Protein AF-A0A3M8S8J5-F1 (afdb_monomer_lite)

Radius of gyration: 31.93 Å; chains: 1; bounding box: 77×28×73 Å

Secondary structure (DSSP, 8-state):
----HHHHHHHHHHHHHHGGGS-TTHHHHHHHH-EEEEEEEEEEEEE----TTS--EEEEEEEEEEEEE--

InterPro domains:
  IPR023614 Porin domain superfamily [G3DSA:2.40.160.10] (2-71)

Organism: NCBI:txid1867749

Sequence (71 aa):
MKIKPKVVIAAVATALAFSSLAQADTLTDFFQQSKIDGNIRSYYFSRLYGNPAVPNQSAYALAGRLNVETA

Foldseek 3Di:
DDDDVVNVVVVVVVVVVVVVPPDPCVVVVQVVPKDKDKDKDKDWDWDDPVDPVDDTDIDIDIDMDIDIDTD

Structure (mmCIF, N/CA/C/O backbone):
data_AF-A0A3M8S8J5-F1
#
_entry.id   AF-A0A3M8S8J5-F1
#
loop_
_atom_site.group_PDB
_atom_site.id
_atom_site.type_symbol
_atom_site.label_atom_id
_atom_site.label_alt_id
_atom_site.label_comp_id
_atom_site.label_asym_id
_atom_site.label_entity_id
_atom_site.label_seq_id
_atom_site.pdbx_PDB_ins_code
_atom_site.Cartn_x
_atom_site.Cartn_y
_atom_site.Cartn_z
_atom_site.occupancy
_atom_site.B_iso_or_equiv
_atom_site.auth_seq_id
_atom_site.auth_comp_id
_atom_site.auth_asym_id
_atom_site.auth_atom_id
_atom_site.pdbx_PDB_model_num
ATOM 1 N N . MET A 1 1 ? -61.159 -18.889 29.903 1.00 49.69 1 MET A N 1
ATOM 2 C CA . MET A 1 1 ? -59.939 -19.720 30.011 1.00 49.69 1 MET A CA 1
ATOM 3 C C . MET A 1 1 ? -59.017 -19.078 31.048 1.00 49.69 1 MET A C 1
ATOM 5 O O . MET A 1 1 ? -58.533 -17.986 30.794 1.00 49.69 1 MET A O 1
ATOM 9 N N . LYS A 1 2 ? -58.876 -19.645 32.259 1.00 52.38 2 LYS A N 1
ATOM 10 C CA . LYS A 1 2 ? -58.038 -19.052 33.324 1.00 52.38 2 LYS A CA 1
ATOM 11 C C . LYS A 1 2 ? -56.617 -19.607 33.217 1.00 52.38 2 LYS A C 1
ATOM 13 O O . LYS A 1 2 ? -56.405 -20.800 33.422 1.00 52.38 2 LYS A O 1
ATOM 18 N N . ILE A 1 3 ? -55.666 -18.751 32.855 1.00 59.81 3 ILE A N 1
ATOM 19 C CA . ILE A 1 3 ? -54.253 -19.117 32.721 1.00 59.81 3 ILE A CA 1
ATOM 20 C C . ILE A 1 3 ? -53.695 -19.364 34.127 1.00 59.81 3 ILE A C 1
ATOM 22 O O . ILE A 1 3 ? -53.899 -18.558 35.034 1.00 59.81 3 ILE A O 1
ATOM 26 N N . LYS A 1 4 ? -53.042 -20.511 34.340 1.00 67.19 4 LYS A N 1
ATOM 27 C CA . LYS A 1 4 ? -52.517 -20.883 35.661 1.00 67.19 4 LYS A CA 1
ATOM 28 C C . LYS A 1 4 ? -51.284 -20.025 35.995 1.00 67.19 4 LYS A C 1
ATOM 30 O O . LYS A 1 4 ? -50.407 -19.899 35.143 1.00 67.19 4 LYS A O 1
ATOM 35 N N . PRO A 1 5 ? -51.138 -19.520 37.233 1.00 69.50 5 PRO A N 1
ATOM 36 C CA . PRO A 1 5 ? -50.043 -18.617 37.611 1.00 69.50 5 PRO A CA 1
ATOM 37 C C . PRO A 1 5 ? -48.653 -19.250 37.437 1.00 69.50 5 PRO A C 1
ATOM 39 O O . PRO A 1 5 ? -47.706 -18.565 37.073 1.00 69.50 5 PRO A O 1
ATOM 42 N N . LYS A 1 6 ? -48.540 -20.579 37.581 1.00 69.06 6 LYS A N 1
ATOM 43 C CA . LYS A 1 6 ? -47.301 -21.330 37.301 1.00 69.06 6 LYS A CA 1
ATOM 44 C C . LYS A 1 6 ? -46.861 -21.245 35.831 1.00 69.06 6 LYS A C 1
ATOM 46 O O . LYS A 1 6 ? -45.669 -21.230 35.559 1.00 69.06 6 LYS A O 1
ATOM 51 N N . VAL A 1 7 ? -47.815 -21.166 34.899 1.00 73.06 7 VAL A N 1
ATOM 52 C CA . VAL A 1 7 ? -47.548 -21.037 33.455 1.00 73.06 7 VAL A CA 1
ATOM 53 C C . VAL A 1 7 ? -47.091 -19.617 33.122 1.00 73.06 7 VAL A C 1
ATOM 55 O O . VAL A 1 7 ? -46.180 -19.441 32.324 1.00 73.06 7 VAL A O 1
ATOM 58 N N . VAL A 1 8 ? -47.664 -18.612 33.789 1.00 73.88 8 VAL A N 1
ATOM 59 C CA . VAL A 1 8 ? -47.257 -17.207 33.634 1.00 73.88 8 VAL A CA 1
ATOM 60 C C . VAL A 1 8 ? -45.831 -16.994 34.144 1.00 73.88 8 VAL A C 1
ATOM 62 O O . VAL A 1 8 ? -45.018 -16.391 33.455 1.00 73.88 8 VAL A O 1
ATOM 65 N N . ILE A 1 9 ? -45.495 -17.553 35.309 1.00 75.81 9 ILE A N 1
ATOM 66 C CA . ILE A 1 9 ? -44.146 -17.446 35.886 1.00 75.81 9 ILE A CA 1
ATOM 67 C C . ILE A 1 9 ? -43.109 -18.138 34.991 1.00 75.81 9 ILE A C 1
ATOM 69 O O . ILE A 1 9 ? -42.050 -17.571 34.737 1.00 75.81 9 ILE A O 1
ATOM 73 N N . ALA A 1 10 ? -43.423 -19.326 34.464 1.00 73.50 10 ALA A N 1
ATOM 74 C CA . ALA A 1 10 ? -42.533 -20.038 33.548 1.00 73.50 10 ALA A CA 1
ATOM 75 C C . ALA A 1 10 ? -42.296 -19.265 32.237 1.00 73.50 10 ALA A C 1
ATOM 77 O O . ALA A 1 10 ? -41.165 -19.213 31.757 1.00 73.50 10 ALA A O 1
ATOM 78 N N . ALA A 1 11 ? -43.336 -18.631 31.687 1.00 73.25 11 ALA A N 1
ATOM 79 C CA . ALA A 1 11 ? -43.243 -17.828 30.468 1.00 73.25 11 ALA A CA 1
ATOM 80 C C . ALA A 1 11 ? -42.436 -16.532 30.670 1.00 73.25 11 ALA A C 1
ATOM 82 O O . ALA A 1 11 ? -41.643 -16.152 29.814 1.00 73.25 11 ALA A O 1
ATOM 83 N N . VAL A 1 12 ? -42.590 -15.871 31.820 1.00 76.81 12 VAL A N 1
ATOM 84 C CA . VAL A 1 12 ? -41.819 -14.661 32.151 1.00 76.81 12 VAL A CA 1
ATOM 85 C C . VAL A 1 12 ? -40.349 -15.000 32.406 1.00 76.81 12 VAL A C 1
ATOM 87 O O . VAL A 1 12 ? -39.467 -14.302 31.914 1.00 76.81 12 VAL A O 1
ATOM 90 N N . ALA A 1 13 ? -40.066 -16.098 33.112 1.00 72.31 13 ALA A N 1
ATOM 91 C CA . ALA A 1 13 ? -38.696 -16.538 33.371 1.00 72.31 13 ALA A CA 1
ATOM 92 C C . ALA A 1 13 ? -37.948 -16.925 32.085 1.00 72.31 13 ALA A C 1
ATOM 94 O O . ALA A 1 13 ? -36.770 -16.608 31.941 1.00 72.31 13 ALA A O 1
ATOM 95 N N . THR A 1 14 ? -38.630 -17.562 31.128 1.00 70.44 14 THR A N 1
ATOM 96 C CA . THR A 1 14 ? -38.037 -17.870 29.818 1.00 70.44 14 THR A CA 1
ATOM 97 C C . THR A 1 14 ? -37.818 -16.608 28.993 1.00 70.44 14 THR A C 1
ATOM 99 O O . THR A 1 14 ? -36.724 -16.428 28.473 1.00 70.44 14 THR A O 1
ATOM 102 N N . ALA A 1 15 ? -38.784 -15.688 28.935 1.00 67.31 15 ALA A N 1
ATOM 103 C CA . ALA A 1 15 ? -38.618 -14.421 28.218 1.00 67.31 15 ALA A CA 1
ATOM 104 C C . ALA A 1 15 ? -37.430 -13.589 28.745 1.00 67.31 15 ALA A C 1
ATOM 106 O O . ALA A 1 15 ? -36.661 -13.048 27.954 1.00 67.31 15 ALA A O 1
ATOM 107 N N . LEU A 1 16 ? -37.234 -13.552 30.068 1.00 68.12 16 LEU A N 1
ATOM 108 C CA . LEU A 1 16 ? -36.106 -12.860 30.702 1.00 68.12 16 LEU A CA 1
ATOM 109 C C . LEU A 1 16 ? -34.758 -13.569 30.479 1.00 68.12 16 LEU A C 1
ATOM 111 O O . LEU A 1 16 ? -33.719 -12.914 30.405 1.00 68.12 16 LEU A O 1
ATOM 115 N N . ALA A 1 17 ? -34.763 -14.897 30.333 1.00 66.12 17 ALA A N 1
ATOM 116 C CA . ALA A 1 17 ? -33.562 -15.666 30.013 1.00 66.12 17 ALA A CA 1
ATOM 117 C C . ALA A 1 17 ? -33.093 -15.474 28.557 1.00 66.12 17 ALA A C 1
ATOM 119 O O . ALA A 1 17 ? -31.909 -15.632 28.283 1.00 66.12 17 ALA A O 1
ATOM 120 N N . PHE A 1 18 ? -33.990 -15.106 27.633 1.00 63.31 18 PHE A N 1
ATOM 121 C CA . PHE A 1 18 ? -33.633 -14.805 26.239 1.00 63.31 18 PHE A CA 1
ATOM 122 C C . PHE A 1 18 ? -33.194 -13.350 26.020 1.00 63.31 18 PHE A C 1
ATOM 124 O O . PHE A 1 18 ? -32.474 -13.072 25.063 1.00 63.31 18 PHE A O 1
ATOM 131 N N . SER A 1 19 ? -33.567 -12.419 26.906 1.00 60.56 19 SER A N 1
ATOM 132 C CA . SER A 1 19 ? -33.166 -11.008 26.792 1.00 60.56 19 SER A CA 1
ATOM 133 C C . SER A 1 19 ? -31.675 -10.738 27.039 1.00 60.56 19 SER A C 1
ATOM 135 O O . SER A 1 19 ? -31.205 -9.657 26.700 1.00 60.56 19 SER A O 1
ATOM 137 N N . SER A 1 20 ? -30.912 -11.696 27.576 1.00 58.06 20 SER A N 1
ATOM 138 C CA . SER A 1 20 ? -29.454 -11.573 27.752 1.00 58.06 20 SER A CA 1
ATOM 139 C C . SER A 1 20 ? -28.645 -11.847 26.478 1.00 58.06 20 SER A C 1
ATOM 141 O O . SER A 1 20 ? -27.444 -11.594 26.466 1.00 58.06 20 SER A O 1
ATOM 143 N N . LEU A 1 21 ? -29.279 -12.334 25.403 1.00 58.00 21 LEU A N 1
ATOM 144 C CA . LEU A 1 21 ? -28.633 -12.529 24.096 1.00 58.00 21 LEU A CA 1
ATOM 145 C C . LEU A 1 21 ? -28.603 -11.254 23.242 1.00 58.00 21 LEU A C 1
ATOM 147 O O . LEU A 1 21 ? -28.013 -11.252 22.165 1.00 58.00 21 LEU A O 1
ATOM 151 N N . ALA A 1 22 ? -29.221 -10.164 23.705 1.00 58.59 22 ALA A N 1
ATOM 152 C CA . ALA A 1 22 ? -29.069 -8.854 23.089 1.00 58.59 22 ALA A CA 1
ATOM 153 C C . ALA A 1 22 ? -27.684 -8.296 23.460 1.00 58.59 22 ALA A C 1
ATOM 155 O O . ALA A 1 22 ? -27.536 -7.559 24.434 1.00 58.59 22 ALA A O 1
ATOM 156 N N . GLN A 1 23 ? -26.661 -8.721 22.716 1.00 57.06 23 GLN A N 1
ATOM 157 C CA . GLN A 1 23 ? -25.279 -8.261 22.849 1.00 57.06 23 GLN A CA 1
ATOM 158 C C . GLN A 1 23 ? -25.233 -6.732 22.755 1.00 57.06 23 GLN A C 1
ATOM 160 O O . GLN A 1 23 ? -25.509 -6.156 21.709 1.00 57.06 23 GLN A O 1
ATOM 165 N N . ALA A 1 24 ? -24.907 -6.073 23.866 1.00 56.78 24 ALA A N 1
ATOM 166 C CA . ALA A 1 24 ? -24.693 -4.629 23.936 1.00 56.78 24 ALA A CA 1
ATOM 167 C C . ALA A 1 24 ? -23.285 -4.222 23.459 1.00 56.78 24 ALA A C 1
ATOM 169 O O . ALA A 1 24 ? -23.023 -3.036 23.271 1.00 56.78 24 ALA A O 1
ATOM 170 N N . ASP A 1 25 ? -22.410 -5.193 23.186 1.00 58.28 25 ASP A N 1
ATOM 171 C CA . ASP A 1 25 ? -21.028 -4.966 22.754 1.00 58.28 25 ASP A CA 1
ATOM 172 C C . ASP A 1 25 ? -20.908 -4.486 21.294 1.00 58.28 25 ASP A C 1
ATOM 174 O O . ASP A 1 25 ? -19.810 -4.268 20.805 1.00 58.28 25 ASP A O 1
ATOM 178 N N . THR A 1 26 ? -22.024 -4.227 20.604 1.00 69.00 26 THR A N 1
ATOM 179 C CA . THR A 1 26 ? -22.093 -3.939 19.156 1.00 69.00 26 THR A CA 1
ATOM 180 C C . THR A 1 26 ? -21.103 -2.904 18.623 1.00 69.00 26 THR A C 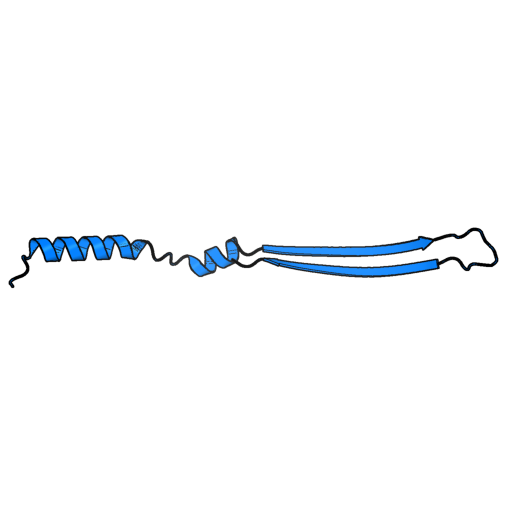1
ATOM 182 O O . THR A 1 26 ? -20.541 -3.122 17.559 1.00 69.00 26 THR A O 1
ATOM 185 N N . LEU A 1 27 ? -20.867 -1.785 19.317 1.00 72.50 27 LEU A N 1
ATOM 186 C CA . LEU A 1 27 ? -19.943 -0.749 18.836 1.00 72.50 27 LEU A CA 1
ATOM 187 C C . LEU A 1 27 ? -18.487 -1.149 19.054 1.00 72.50 27 LEU A C 1
ATOM 189 O O . LEU A 1 27 ? -17.666 -1.006 18.154 1.00 72.50 27 LEU A O 1
ATOM 193 N N . THR A 1 28 ? -18.164 -1.657 20.241 1.00 78.12 28 THR A N 1
ATOM 194 C CA . THR A 1 28 ? -16.814 -2.129 20.549 1.00 78.12 28 THR A CA 1
ATOM 195 C C . THR A 1 28 ? -16.455 -3.333 19.682 1.00 78.12 28 THR A C 1
ATOM 197 O O . THR A 1 28 ? -15.376 -3.339 19.100 1.00 78.12 28 THR A O 1
ATOM 200 N N . ASP A 1 29 ? -17.374 -4.280 19.507 1.00 78.38 29 ASP A N 1
ATOM 201 C CA . ASP A 1 29 ? -17.239 -5.428 18.610 1.00 78.38 29 ASP A CA 1
ATOM 202 C C . ASP A 1 29 ? -17.116 -4.990 17.151 1.00 78.38 29 ASP A C 1
ATOM 204 O O . ASP A 1 29 ? -16.242 -5.485 16.443 1.00 78.38 29 ASP A O 1
ATOM 208 N N . PHE A 1 30 ? -17.914 -4.012 16.706 1.00 81.25 30 PHE A N 1
ATOM 209 C CA . PHE A 1 30 ? -17.803 -3.445 15.362 1.00 81.25 30 PHE A CA 1
ATOM 210 C C . PHE A 1 30 ? -16.414 -2.851 15.123 1.00 81.25 30 PHE A C 1
ATOM 212 O O . PHE A 1 30 ? -15.808 -3.122 14.090 1.00 81.25 30 PHE A O 1
ATOM 219 N N . PHE A 1 31 ? -15.864 -2.088 16.073 1.00 81.62 31 PHE A N 1
ATOM 220 C CA . PHE A 1 31 ? -14.511 -1.538 15.944 1.00 81.62 31 PHE A CA 1
ATOM 221 C C . PHE A 1 31 ? -13.411 -2.598 16.069 1.00 81.62 31 PHE A C 1
ATOM 223 O O . PHE A 1 31 ? -12.376 -2.455 15.426 1.00 81.62 31 PHE A O 1
ATOM 230 N N . GLN A 1 32 ? -13.611 -3.646 16.872 1.00 82.88 32 GLN A N 1
ATOM 231 C CA . GLN A 1 32 ? -12.647 -4.741 17.024 1.00 82.88 32 GLN A CA 1
ATOM 232 C C . GLN A 1 32 ? -12.616 -5.679 15.812 1.00 82.88 32 GLN A C 1
ATOM 234 O O . GLN A 1 32 ? -11.559 -6.220 15.491 1.00 82.88 32 GLN A O 1
ATOM 239 N N . GLN A 1 33 ? -13.754 -5.877 15.146 1.00 84.81 33 GLN A N 1
ATOM 240 C CA . GLN A 1 33 ? -13.865 -6.689 13.932 1.00 84.81 33 GLN A CA 1
ATOM 241 C C . GLN A 1 33 ? -13.563 -5.888 12.665 1.00 84.81 33 GLN A C 1
ATOM 243 O O . GLN A 1 33 ? -13.102 -6.463 11.680 1.00 84.81 33 GLN A O 1
ATOM 248 N N . SER A 1 34 ? -13.777 -4.570 12.687 1.00 84.75 34 SER A N 1
ATOM 249 C CA . SER A 1 34 ? -13.399 -3.707 11.572 1.00 84.75 34 SER A CA 1
ATOM 250 C C . SER A 1 34 ? -11.884 -3.658 11.415 1.00 84.75 34 SER A C 1
ATOM 252 O O . SER A 1 34 ? -11.135 -3.448 12.371 1.00 84.75 34 SER A O 1
ATOM 254 N N . LYS A 1 35 ? -11.420 -3.787 10.176 1.00 89.19 35 LYS A N 1
ATOM 255 C CA . LYS A 1 35 ? -10.005 -3.762 9.827 1.00 89.19 35 LYS A CA 1
ATOM 256 C C . LYS A 1 35 ? -9.755 -2.722 8.748 1.00 89.19 35 LYS A C 1
ATOM 258 O O . LYS A 1 35 ? -10.409 -2.697 7.710 1.00 89.19 35 LYS A O 1
ATOM 263 N N . ILE A 1 36 ? -8.771 -1.867 8.998 1.00 89.25 36 ILE A N 1
ATOM 264 C CA . ILE A 1 36 ? -8.265 -0.913 8.015 1.00 89.25 36 ILE A CA 1
ATOM 265 C C . ILE A 1 36 ? -6.838 -1.324 7.698 1.00 89.25 36 ILE A C 1
ATOM 267 O O . ILE A 1 36 ? -5.974 -1.338 8.576 1.00 89.25 36 ILE A O 1
ATOM 271 N N . ASP A 1 37 ? -6.590 -1.655 6.440 1.00 92.31 37 ASP A N 1
ATOM 272 C CA . ASP A 1 37 ? -5.251 -1.912 5.939 1.00 92.31 37 ASP A CA 1
ATOM 273 C C . ASP A 1 37 ? -5.004 -1.161 4.637 1.00 92.31 37 ASP A C 1
ATOM 275 O O . ASP A 1 37 ? -5.894 -0.579 4.018 1.00 92.31 37 ASP A O 1
ATOM 279 N N . GLY A 1 38 ? -3.744 -1.084 4.246 1.00 90.88 38 GLY A N 1
ATOM 280 C CA . GLY A 1 38 ? -3.381 -0.357 3.051 1.00 90.88 38 GLY A CA 1
ATOM 281 C C . GLY A 1 38 ? -1.924 -0.544 2.693 1.00 90.88 38 GLY A C 1
ATOM 282 O O . GLY A 1 38 ? -1.103 -0.990 3.495 1.00 90.88 38 GLY A O 1
ATOM 283 N N . ASN A 1 39 ? -1.600 -0.209 1.452 1.00 94.31 39 ASN A N 1
ATOM 284 C CA . ASN A 1 39 ? -0.243 -0.269 0.944 1.00 94.31 39 ASN A CA 1
ATOM 285 C C . ASN A 1 39 ? 0.032 0.933 0.048 1.00 94.31 39 ASN A C 1
ATOM 287 O O . ASN A 1 39 ? -0.776 1.273 -0.815 1.00 94.31 39 ASN A O 1
ATOM 291 N N . ILE A 1 40 ? 1.198 1.541 0.233 1.00 95.12 40 ILE A N 1
ATOM 292 C CA . ILE A 1 40 ? 1.741 2.524 -0.697 1.00 95.12 40 ILE A CA 1
ATOM 293 C C . ILE A 1 40 ? 2.771 1.800 -1.551 1.00 95.12 40 ILE A C 1
ATOM 295 O O . ILE A 1 40 ? 3.682 1.156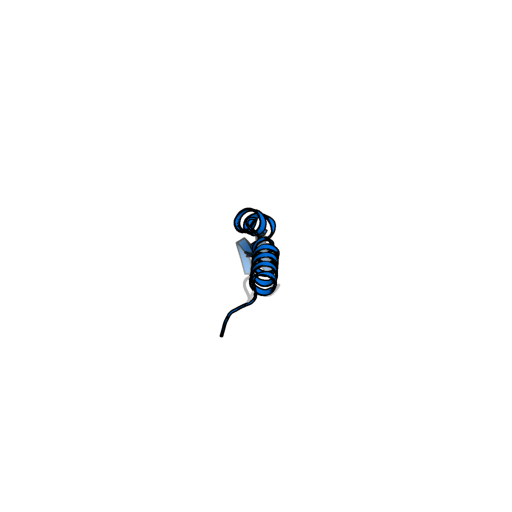 -1.027 1.00 95.12 40 ILE A O 1
ATOM 299 N N . ARG A 1 41 ? 2.628 1.908 -2.870 1.00 94.44 41 ARG A N 1
ATOM 300 C CA . ARG A 1 41 ? 3.519 1.272 -3.831 1.00 94.44 41 ARG A CA 1
ATOM 301 C C . ARG A 1 41 ? 3.991 2.289 -4.853 1.00 94.44 41 ARG A C 1
ATOM 303 O O . ARG A 1 41 ? 3.193 2.872 -5.585 1.00 94.44 41 ARG A O 1
ATOM 310 N N . SER A 1 42 ? 5.304 2.448 -4.932 1.00 95.25 42 SER A N 1
ATOM 311 C CA . SER A 1 42 ? 5.961 3.054 -6.081 1.00 95.25 42 SER A CA 1
ATOM 312 C C . SER A 1 42 ? 6.275 1.968 -7.109 1.00 95.25 42 SER A C 1
ATOM 314 O O . SER A 1 42 ? 6.645 0.842 -6.769 1.00 95.25 42 SER A O 1
ATOM 316 N N . TYR A 1 43 ? 6.088 2.292 -8.381 1.00 93.75 43 TYR A N 1
ATOM 317 C CA . TYR A 1 43 ? 6.409 1.419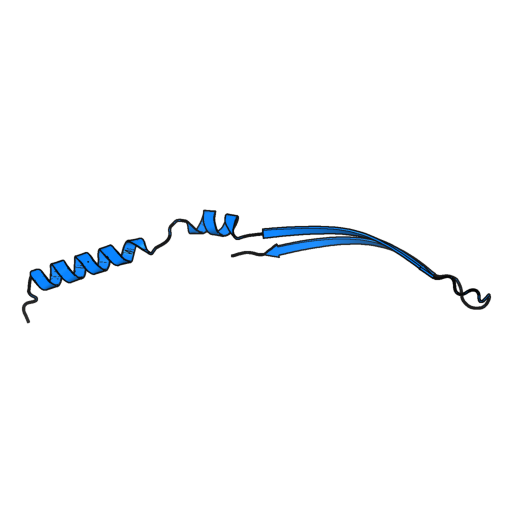 -9.497 1.00 93.75 43 TYR A CA 1
ATOM 318 C C . TYR A 1 43 ? 7.193 2.203 -10.539 1.00 93.75 43 TYR A C 1
ATOM 320 O O . TYR A 1 43 ? 6.804 3.300 -10.939 1.00 93.75 43 TYR A O 1
ATOM 328 N N . TYR A 1 44 ? 8.300 1.620 -10.982 1.00 94.62 44 TYR A N 1
ATOM 329 C CA . TYR A 1 44 ? 9.082 2.136 -12.090 1.00 94.62 44 TYR A CA 1
ATOM 330 C C . TYR A 1 44 ? 9.110 1.086 -13.193 1.00 94.62 44 TYR A C 1
ATOM 332 O O . TYR A 1 44 ? 9.643 -0.010 -13.017 1.00 94.62 44 TYR A O 1
ATOM 340 N N . PHE A 1 45 ? 8.504 1.425 -14.323 1.00 94.75 45 PHE A N 1
ATOM 341 C CA . PHE A 1 45 ? 8.526 0.624 -15.531 1.00 94.75 45 PHE A CA 1
ATOM 342 C C . PHE A 1 45 ? 9.658 1.100 -16.431 1.00 94.75 45 PHE A C 1
ATOM 344 O O . PHE A 1 45 ? 9.792 2.298 -16.682 1.00 94.75 45 PHE A O 1
ATOM 351 N N . SER A 1 46 ? 10.432 0.160 -16.962 1.00 94.31 46 SER A N 1
ATOM 352 C CA . SER A 1 46 ? 11.408 0.421 -18.013 1.00 94.31 46 SER A CA 1
ATOM 353 C C . SER A 1 46 ? 11.441 -0.751 -18.981 1.00 94.31 46 SER A C 1
ATOM 355 O O . SER A 1 46 ? 11.483 -1.912 -18.568 1.00 94.31 46 SER A O 1
ATOM 357 N N . ARG A 1 47 ? 11.424 -0.440 -20.276 1.00 94.12 47 ARG A N 1
ATOM 358 C CA . ARG A 1 47 ? 11.563 -1.409 -21.355 1.00 94.12 47 ARG A CA 1
ATOM 359 C C . ARG A 1 47 ? 12.506 -0.876 -22.423 1.00 94.12 47 ARG A C 1
ATOM 361 O O . ARG A 1 47 ? 12.219 0.109 -23.106 1.00 94.12 47 ARG A O 1
ATOM 368 N N . LEU A 1 48 ? 13.619 -1.585 -22.565 1.00 93.25 48 LEU A N 1
ATOM 369 C CA . LEU A 1 48 ? 14.597 -1.402 -23.629 1.00 93.25 48 LEU A CA 1
ATOM 370 C C . LEU A 1 48 ? 14.225 -2.311 -24.801 1.00 93.25 48 LEU A C 1
ATOM 372 O O . LEU A 1 48 ? 14.104 -3.522 -24.625 1.00 93.25 48 LEU A O 1
ATOM 376 N N . TYR A 1 49 ? 14.038 -1.732 -25.986 1.00 89.88 49 TYR A N 1
ATOM 377 C CA . TYR A 1 49 ? 13.670 -2.493 -27.187 1.00 89.88 49 TYR A CA 1
ATOM 378 C C . TYR A 1 49 ? 14.878 -2.922 -28.022 1.00 89.88 49 TYR A C 1
ATOM 380 O O . TYR A 1 49 ? 14.747 -3.816 -28.853 1.00 89.88 49 TYR A O 1
ATOM 388 N N . GLY A 1 50 ? 16.043 -2.292 -27.832 1.00 88.62 50 GLY A N 1
ATOM 389 C CA . GLY A 1 50 ? 17.264 -2.602 -28.590 1.00 88.62 50 GLY A CA 1
ATOM 390 C C . GLY A 1 50 ? 17.147 -2.373 -30.104 1.00 88.62 50 GLY A C 1
ATOM 391 O O . GLY A 1 50 ? 18.046 -2.747 -30.849 1.00 88.62 50 GLY A O 1
ATOM 392 N N . ASN A 1 51 ? 16.048 -1.765 -30.561 1.00 90.56 51 ASN A N 1
ATOM 393 C CA . ASN A 1 51 ? 15.747 -1.491 -31.956 1.00 90.56 51 ASN A CA 1
ATOM 394 C C . ASN A 1 51 ? 15.711 0.032 -32.166 1.00 90.56 51 ASN A C 1
ATOM 396 O O . ASN A 1 51 ? 14.914 0.698 -31.507 1.00 90.56 51 ASN A O 1
ATOM 400 N N . PRO A 1 52 ? 16.511 0.596 -33.087 1.00 87.62 52 PRO A N 1
ATOM 401 C CA . PRO A 1 52 ? 16.535 2.037 -33.342 1.00 87.62 52 PRO A CA 1
ATOM 402 C C . PRO A 1 52 ? 15.209 2.602 -33.880 1.00 87.62 52 PRO A C 1
ATOM 404 O O . PRO A 1 52 ? 14.968 3.798 -33.754 1.00 87.62 52 PRO A O 1
ATOM 407 N N . ALA A 1 53 ? 14.337 1.765 -34.450 1.00 91.94 53 ALA A N 1
ATOM 408 C CA . ALA A 1 53 ? 13.028 2.176 -34.958 1.00 91.94 53 ALA A CA 1
ATOM 409 C C . ALA A 1 53 ? 11.923 2.200 -33.884 1.00 91.94 53 ALA A C 1
ATOM 411 O O . ALA A 1 53 ? 10.826 2.686 -34.157 1.00 91.94 53 ALA A O 1
ATOM 412 N N . VAL A 1 54 ? 12.178 1.676 -32.677 1.00 91.94 54 VAL A N 1
ATOM 413 C CA . VAL A 1 54 ? 11.198 1.648 -31.58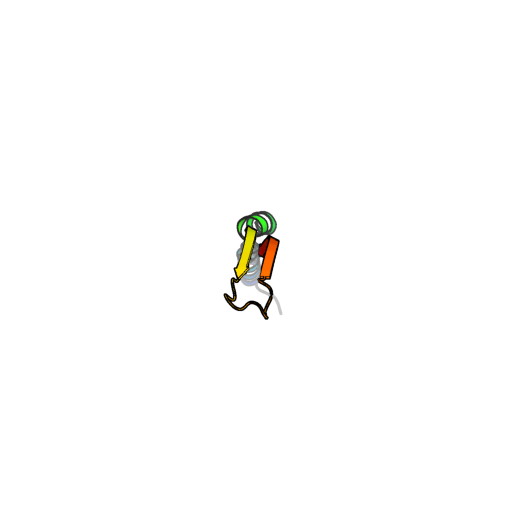1 1.00 91.94 54 VAL A CA 1
ATOM 414 C C . VAL A 1 54 ? 11.791 2.353 -30.362 1.00 91.94 54 VAL A C 1
ATOM 416 O O . VAL A 1 54 ? 12.743 1.843 -29.769 1.00 91.94 54 VAL A O 1
ATOM 419 N N . PRO A 1 55 ? 11.246 3.511 -29.950 1.00 90.06 55 PRO A N 1
ATOM 420 C CA . PRO A 1 55 ? 11.772 4.230 -28.802 1.00 90.06 55 PRO A CA 1
ATOM 421 C C . PRO A 1 55 ? 11.595 3.417 -27.516 1.00 90.06 55 PRO A C 1
ATOM 423 O O . PRO A 1 55 ? 10.569 2.768 -27.294 1.00 90.06 55 PRO A O 1
ATOM 426 N N . ASN A 1 56 ? 12.603 3.486 -26.647 1.00 92.94 56 ASN A N 1
ATOM 427 C CA . ASN A 1 56 ? 12.537 2.906 -25.309 1.00 92.94 56 ASN A CA 1
ATOM 428 C C . ASN A 1 56 ? 11.405 3.549 -24.504 1.00 92.94 56 ASN A C 1
ATOM 430 O O . ASN A 1 56 ? 11.105 4.732 -24.661 1.00 92.94 56 ASN A O 1
ATOM 434 N N . GLN A 1 57 ? 10.790 2.763 -23.626 1.00 95.00 57 GLN A N 1
ATOM 435 C CA . GLN A 1 57 ? 9.667 3.211 -22.810 1.00 95.00 57 GLN A CA 1
ATOM 436 C C . GLN A 1 57 ? 10.052 3.174 -21.340 1.00 95.00 57 GLN A C 1
ATOM 438 O O . GLN A 1 57 ? 10.593 2.180 -20.858 1.00 95.00 57 GLN A O 1
ATOM 443 N N . SER A 1 58 ? 9.733 4.240 -20.617 1.00 94.56 58 SER A N 1
ATOM 444 C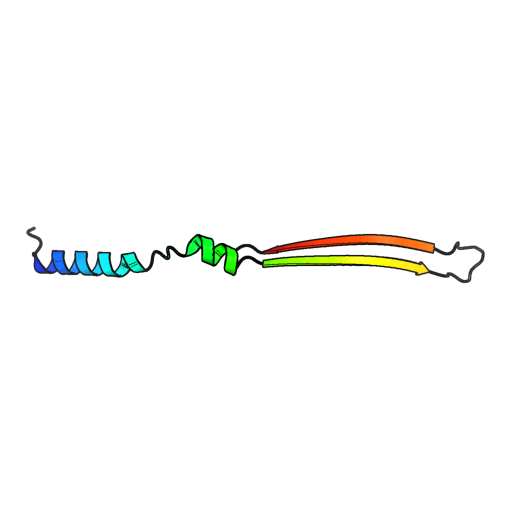 CA . SER A 1 58 ? 9.805 4.264 -19.164 1.00 94.56 58 SER A CA 1
ATOM 445 C C . SER A 1 58 ? 8.631 5.047 -18.596 1.00 94.56 58 SER A C 1
ATOM 447 O O . SER A 1 58 ? 8.109 5.964 -19.230 1.00 94.56 58 SER A O 1
ATOM 449 N N . ALA A 1 59 ? 8.179 4.648 -17.413 1.00 94.56 59 ALA A N 1
ATOM 450 C CA . ALA A 1 59 ? 7.103 5.324 -16.706 1.00 94.56 59 ALA A CA 1
ATOM 451 C C . ALA A 1 59 ? 7.284 5.154 -15.199 1.00 94.56 59 ALA A C 1
ATOM 453 O O . ALA A 1 59 ? 7.607 4.068 -14.719 1.00 94.56 59 ALA A O 1
ATOM 454 N N . TYR A 1 60 ? 7.042 6.228 -14.456 1.00 95.00 60 TYR A N 1
ATOM 455 C CA . TYR A 1 60 ? 6.972 6.193 -13.003 1.00 95.00 60 TYR A CA 1
ATOM 456 C C . TYR A 1 60 ? 5.518 6.340 -12.566 1.00 95.00 60 TYR A C 1
ATOM 458 O O . TYR A 1 60 ? 4.804 7.212 -13.062 1.00 95.00 60 TYR A O 1
ATOM 466 N N . ALA A 1 61 ? 5.091 5.497 -11.633 1.00 92.75 61 ALA A N 1
ATOM 467 C CA . ALA A 1 61 ? 3.773 5.559 -11.029 1.00 92.75 61 ALA A CA 1
ATOM 468 C C . ALA A 1 61 ? 3.889 5.446 -9.508 1.00 92.75 61 ALA A C 1
ATOM 470 O O . ALA A 1 61 ? 4.668 4.650 -8.980 1.00 92.75 61 ALA A O 1
ATOM 471 N N . LEU A 1 62 ? 3.073 6.223 -8.804 1.00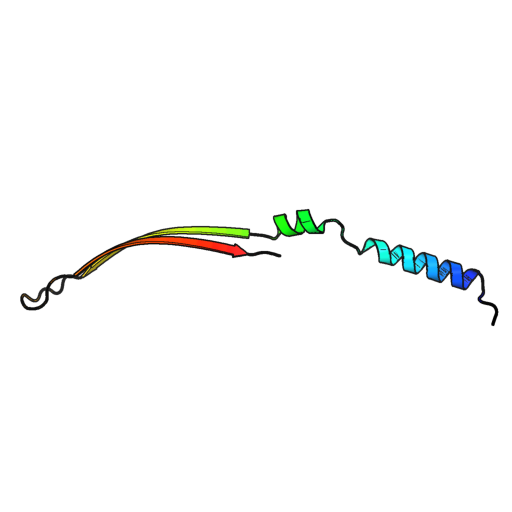 95.75 62 LEU A N 1
ATOM 472 C CA . LEU A 1 62 ? 2.899 6.129 -7.363 1.00 95.75 62 LEU A CA 1
ATOM 473 C C . LEU A 1 62 ? 1.423 5.869 -7.087 1.00 95.75 62 LEU A C 1
ATOM 475 O O . LEU A 1 62 ? 0.566 6.620 -7.549 1.00 95.75 62 LEU A O 1
ATOM 479 N N . ALA A 1 63 ? 1.134 4.802 -6.352 1.00 93.19 63 ALA A N 1
ATOM 480 C CA . ALA A 1 63 ? -0.224 4.410 -6.021 1.00 93.19 63 ALA A CA 1
ATOM 481 C C . ALA A 1 63 ? -0.350 4.097 -4.529 1.00 93.19 63 ALA A C 1
ATOM 483 O O . ALA A 1 63 ? 0.555 3.535 -3.912 1.00 93.19 63 ALA A O 1
ATOM 484 N N . GLY A 1 64 ? -1.505 4.439 -3.968 1.00 94.56 64 GLY A N 1
ATOM 485 C CA . GLY A 1 64 ? -1.934 4.007 -2.645 1.00 94.56 64 GLY A CA 1
ATOM 486 C C . GLY A 1 64 ? -3.164 3.119 -2.771 1.00 94.56 64 GLY A C 1
ATOM 487 O O . GLY A 1 64 ? -4.068 3.418 -3.549 1.00 94.56 64 GLY A O 1
ATOM 488 N N . ARG A 1 65 ? -3.201 2.028 -2.009 1.00 93.06 65 ARG A N 1
ATOM 489 C CA . ARG A 1 65 ? -4.398 1.217 -1.790 1.00 93.06 65 ARG A CA 1
ATOM 490 C C . ARG A 1 65 ? -4.809 1.358 -0.332 1.00 93.06 65 ARG A C 1
ATOM 492 O O . ARG A 1 65 ? -3.977 1.150 0.546 1.00 93.06 65 ARG A O 1
ATOM 499 N N . LEU A 1 66 ? -6.080 1.670 -0.112 1.00 94.62 66 LEU A N 1
ATOM 500 C CA . LEU A 1 66 ? -6.749 1.612 1.181 1.00 94.62 66 LEU A CA 1
ATOM 501 C C . LEU A 1 66 ? -7.816 0.517 1.090 1.00 94.62 66 LEU A C 1
ATOM 503 O O . LEU A 1 66 ? -8.636 0.553 0.174 1.00 94.62 66 LEU A O 1
ATOM 507 N N . ASN A 1 67 ? -7.797 -0.430 2.018 1.00 90.88 67 ASN A N 1
ATOM 508 C CA . ASN A 1 67 ? -8.838 -1.429 2.198 1.00 90.88 67 ASN A CA 1
ATOM 509 C C . ASN A 1 67 ? -9.500 -1.190 3.556 1.00 90.88 67 ASN A C 1
ATOM 511 O O . ASN A 1 67 ? -8.823 -1.038 4.574 1.00 90.88 67 ASN A O 1
ATOM 515 N N . VAL A 1 68 ? -10.828 -1.147 3.555 1.00 89.75 68 VAL A N 1
ATOM 516 C CA . VAL A 1 68 ? -11.641 -0.997 4.760 1.00 89.75 68 VAL A CA 1
ATOM 517 C C . VAL A 1 68 ? -12.622 -2.155 4.774 1.00 89.75 68 VAL A C 1
ATOM 519 O O . VAL A 1 68 ? -13.431 -2.292 3.859 1.00 89.75 68 VAL A O 1
ATOM 522 N N . GLU A 1 69 ? -12.517 -2.991 5.795 1.00 89.00 69 GLU A N 1
ATOM 523 C CA . GLU A 1 69 ? -13.410 -4.109 6.066 1.00 89.00 69 GLU A CA 1
ATOM 524 C C . GLU A 1 69 ? -14.189 -3.773 7.338 1.00 89.00 69 GLU A C 1
ATOM 526 O O . GLU A 1 69 ? -13.589 -3.484 8.374 1.00 89.00 69 GLU A O 1
ATOM 531 N N . THR A 1 70 ? -15.516 -3.730 7.241 1.00 84.62 70 THR A N 1
ATOM 532 C CA . THR A 1 70 ? -16.424 -3.416 8.355 1.00 84.62 70 THR A CA 1
ATOM 533 C C . THR A 1 70 ? -17.236 -4.653 8.723 1.00 84.62 70 THR A C 1
ATOM 535 O O . THR A 1 70 ? -17.576 -5.427 7.826 1.00 84.62 70 THR A O 1
ATOM 538 N N . ALA A 1 71 ? -17.548 -4.811 10.011 1.00 70.75 71 ALA A N 1
ATOM 539 C CA . ALA A 1 71 ? -18.363 -5.908 10.544 1.00 70.75 71 ALA A CA 1
ATOM 540 C C . ALA A 1 71 ? -19.846 -5.822 10.151 1.00 70.75 71 ALA A C 1
ATOM 542 O O . ALA A 1 71 ? -20.351 -4.683 10.002 1.00 70.75 71 ALA A O 1
#

pLDDT: mean 80.84, std 13.53, range [49.69, 95.75]